Protein AF-A0A2E6HZ48-F1 (afdb_monomer)

Mean predicted aligned error: 17.76 Å

pLDDT: mean 70.97, std 11.42, range [39.38, 86.38]

Structure (mmCIF, N/CA/C/O backbone):
data_AF-A0A2E6HZ48-F1
#
_entry.id   AF-A0A2E6HZ48-F1
#
loop_
_atom_site.group_PDB
_atom_site.id
_atom_site.type_symbol
_atom_site.label_atom_id
_atom_site.label_alt_id
_atom_site.label_comp_id
_atom_site.label_asym_id
_atom_site.label_entity_id
_atom_site.label_seq_id
_atom_site.pdbx_PDB_ins_code
_atom_site.Cartn_x
_atom_site.Cartn_y
_atom_site.Cartn_z
_atom_site.occupancy
_atom_site.B_iso_or_equiv
_atom_site.auth_seq_id
_atom_site.auth_comp_id
_atom_site.auth_asym_id
_atom_site.auth_atom_id
_atom_site.pdbx_PDB_model_num
ATOM 1 N N . MET A 1 1 ? 27.322 -2.637 -43.560 1.00 65.50 1 MET A N 1
ATOM 2 C CA . MET A 1 1 ? 26.157 -3.314 -42.945 1.00 65.50 1 MET A CA 1
ATOM 3 C C . MET A 1 1 ? 26.515 -4.012 -41.633 1.00 65.50 1 MET A C 1
ATOM 5 O O . MET A 1 1 ? 25.986 -3.614 -40.607 1.00 65.50 1 MET A O 1
ATOM 9 N N . VAL A 1 2 ? 27.455 -4.967 -41.616 1.00 78.12 2 VAL A N 1
ATOM 10 C CA . VAL A 1 2 ? 27.808 -5.744 -40.402 1.00 78.12 2 VAL A CA 1
ATOM 11 C C . VAL A 1 2 ? 28.337 -4.878 -39.246 1.00 78.12 2 VAL A C 1
ATOM 13 O O . VAL A 1 2 ? 27.884 -5.031 -38.117 1.00 78.12 2 VAL A O 1
ATOM 16 N N . CYS A 1 3 ? 29.217 -3.905 -39.514 1.00 78.81 3 CYS A N 1
ATOM 17 C CA . CYS A 1 3 ? 29.732 -3.009 -38.466 1.00 78.81 3 CYS A CA 1
ATOM 18 C C . CYS A 1 3 ? 28.639 -2.148 -37.812 1.00 78.81 3 CYS A C 1
ATOM 20 O O . CYS A 1 3 ? 28.700 -1.879 -36.617 1.00 78.81 3 CYS A O 1
ATOM 22 N N . PHE A 1 4 ? 27.621 -1.747 -38.580 1.00 84.00 4 PHE A N 1
ATOM 23 C CA . PHE A 1 4 ? 26.496 -0.968 -38.063 1.00 84.00 4 PHE A CA 1
ATOM 24 C C . PHE A 1 4 ? 25.597 -1.832 -37.168 1.00 84.00 4 PHE A C 1
ATOM 26 O O . PHE A 1 4 ? 25.219 -1.409 -36.082 1.00 84.00 4 PHE A O 1
ATOM 33 N N . ALA A 1 5 ? 25.344 -3.083 -37.570 1.00 83.12 5 ALA A N 1
ATOM 34 C CA . ALA A 1 5 ? 24.616 -4.049 -36.749 1.00 83.12 5 ALA A CA 1
ATOM 35 C C . ALA A 1 5 ? 25.347 -4.354 -35.427 1.00 83.12 5 ALA A C 1
ATOM 37 O O . ALA A 1 5 ? 24.718 -4.373 -34.372 1.00 83.12 5 ALA A O 1
ATOM 38 N N . LEU A 1 6 ? 26.675 -4.518 -35.461 1.00 83.56 6 LEU A N 1
ATOM 39 C CA . LEU A 1 6 ? 27.490 -4.721 -34.257 1.00 83.56 6 LEU A CA 1
ATOM 40 C C . LEU A 1 6 ? 27.456 -3.507 -33.320 1.00 83.56 6 LEU A C 1
ATOM 42 O O . LEU A 1 6 ? 27.357 -3.680 -32.108 1.00 83.56 6 LEU A O 1
ATOM 46 N N . ALA A 1 7 ? 27.495 -2.287 -33.862 1.00 83.44 7 ALA A N 1
ATOM 47 C CA . ALA A 1 7 ? 27.400 -1.067 -33.065 1.00 83.44 7 ALA A CA 1
ATOM 48 C C . ALA A 1 7 ? 26.042 -0.952 -32.351 1.00 83.44 7 ALA A C 1
ATOM 50 O O . ALA A 1 7 ? 26.001 -0.686 -31.150 1.00 83.44 7 ALA A O 1
ATOM 51 N N . VAL A 1 8 ? 24.939 -1.226 -33.056 1.00 85.81 8 VAL A N 1
ATOM 52 C CA . VAL A 1 8 ? 23.586 -1.230 -32.473 1.00 85.81 8 VAL A CA 1
ATOM 53 C C . VAL A 1 8 ? 23.456 -2.296 -31.383 1.00 85.81 8 VAL A C 1
ATOM 55 O O . VAL A 1 8 ? 22.935 -2.013 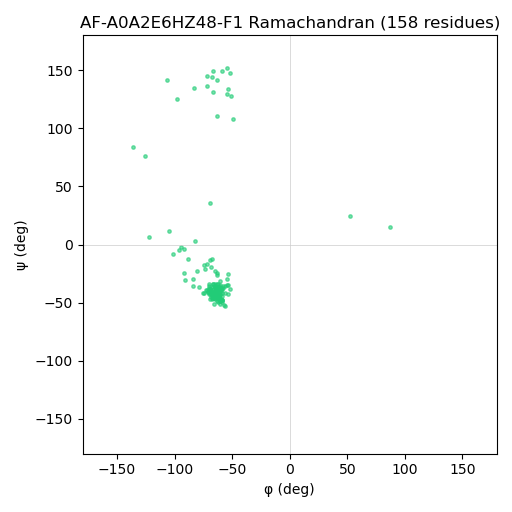-30.305 1.00 85.81 8 VAL A O 1
ATOM 58 N N . LEU A 1 9 ? 23.982 -3.502 -31.620 1.00 86.25 9 LEU A N 1
ATOM 59 C CA . LEU A 1 9 ? 23.941 -4.592 -30.643 1.00 86.25 9 LEU A CA 1
ATOM 60 C C . LEU A 1 9 ? 24.718 -4.241 -29.365 1.00 86.25 9 LEU A C 1
ATOM 62 O O . LEU A 1 9 ? 24.269 -4.534 -28.259 1.00 86.25 9 LEU A O 1
ATOM 66 N N . ASN A 1 10 ? 25.862 -3.574 -29.517 1.00 86.00 10 ASN A N 1
ATOM 67 C CA . ASN A 1 10 ? 26.712 -3.163 -28.404 1.00 86.00 10 ASN A CA 1
ATOM 68 C C . ASN A 1 10 ? 26.046 -2.062 -27.558 1.00 86.00 10 ASN A C 1
ATOM 70 O O . ASN A 1 10 ? 26.028 -2.139 -26.330 1.00 86.00 10 ASN A O 1
ATOM 74 N N . VAL A 1 11 ? 25.399 -1.086 -28.207 1.00 86.38 11 VAL A N 1
ATOM 75 C CA . VAL A 1 11 ? 24.591 -0.064 -27.520 1.00 86.38 11 VAL A CA 1
ATOM 76 C C . VAL A 1 11 ? 23.433 -0.713 -26.760 1.00 86.38 11 VAL A C 1
ATOM 78 O O . VAL A 1 11 ? 23.229 -0.414 -25.586 1.00 86.38 11 VAL A O 1
ATOM 81 N N . TYR A 1 12 ? 22.722 -1.659 -27.375 1.00 85.06 12 TYR A N 1
ATOM 82 C CA . TYR A 1 12 ? 21.622 -2.361 -26.713 1.00 85.06 12 TYR A CA 1
ATOM 83 C C . TYR A 1 12 ? 22.094 -3.163 -25.490 1.00 85.06 12 TYR A C 1
ATOM 85 O O . TYR A 1 12 ? 21.498 -3.070 -24.418 1.00 85.06 12 TYR A O 1
ATOM 93 N N . GLN A 1 13 ? 23.210 -3.892 -25.607 1.00 80.19 13 GLN A N 1
ATOM 94 C CA . GLN A 1 13 ? 23.818 -4.614 -24.484 1.00 80.19 13 GLN A CA 1
ATOM 95 C C . GLN A 1 13 ? 24.246 -3.677 -23.351 1.00 80.19 13 GLN A C 1
ATOM 97 O O . GLN A 1 13 ? 24.077 -4.011 -22.176 1.00 80.19 13 GLN A O 1
ATOM 102 N N . PHE A 1 14 ? 24.773 -2.498 -23.685 1.00 84.25 14 PHE A N 1
ATOM 103 C CA . PHE A 1 14 ? 25.134 -1.485 -22.701 1.00 84.25 14 PHE A CA 1
ATOM 104 C C . PHE A 1 14 ? 23.905 -0.950 -21.951 1.00 84.25 14 PHE A C 1
ATOM 106 O O . PHE A 1 14 ? 23.919 -0.895 -20.718 1.00 84.25 14 PHE A O 1
ATOM 113 N N . LEU A 1 15 ? 22.823 -0.617 -22.665 1.00 80.38 15 LEU A N 1
ATOM 114 C CA . LEU A 1 15 ? 21.570 -0.172 -22.047 1.00 80.38 15 LEU A CA 1
ATOM 115 C C . LEU A 1 15 ? 20.953 -1.268 -21.170 1.00 80.38 15 LEU A C 1
ATOM 117 O O . LEU A 1 15 ? 20.560 -0.989 -20.038 1.00 80.38 15 LEU A O 1
ATOM 121 N N . ALA A 1 16 ? 20.928 -2.513 -21.649 1.00 79.12 16 ALA A N 1
ATOM 122 C CA . ALA A 1 16 ? 20.387 -3.647 -20.905 1.00 79.12 16 ALA A CA 1
ATOM 123 C C . ALA A 1 16 ? 21.166 -3.907 -19.605 1.00 79.12 16 ALA A C 1
ATOM 125 O O . ALA A 1 16 ? 20.560 -4.064 -18.546 1.00 79.12 16 ALA A O 1
ATOM 126 N N . ARG A 1 17 ? 22.507 -3.879 -19.650 1.00 74.75 17 ARG A N 1
ATOM 127 C CA . ARG A 1 17 ? 23.350 -4.015 -18.447 1.00 74.75 17 ARG A CA 1
ATOM 128 C C . ARG A 1 17 ? 23.105 -2.891 -17.449 1.00 74.75 17 ARG A C 1
ATOM 130 O O . ARG A 1 17 ? 22.967 -3.156 -16.258 1.00 74.75 17 ARG A O 1
ATOM 137 N N . ARG A 1 18 ? 23.014 -1.649 -17.927 1.00 79.62 18 ARG A N 1
ATOM 138 C CA . ARG A 1 18 ? 22.761 -0.485 -17.072 1.00 79.62 18 ARG A CA 1
ATOM 139 C C . ARG A 1 18 ? 21.376 -0.540 -16.423 1.00 79.62 18 ARG A C 1
ATOM 141 O O . ARG A 1 18 ? 21.257 -0.235 -15.239 1.00 79.62 18 ARG A O 1
ATOM 148 N N . GLY A 1 19 ? 20.352 -0.956 -17.169 1.00 77.56 19 GLY A N 1
ATOM 149 C CA . GLY A 1 19 ? 19.001 -1.170 -16.645 1.00 77.56 19 GLY A CA 1
ATOM 150 C C . GLY A 1 19 ? 18.960 -2.285 -15.599 1.00 77.56 19 GLY A C 1
ATOM 151 O O . GLY A 1 19 ? 18.471 -2.072 -14.493 1.00 77.56 19 GLY A O 1
ATOM 152 N N . ALA A 1 20 ? 19.562 -3.439 -15.900 1.00 75.88 20 ALA A N 1
ATOM 153 C CA . ALA A 1 20 ? 19.638 -4.568 -14.975 1.00 75.88 20 ALA A CA 1
ATOM 154 C C . ALA A 1 20 ? 20.366 -4.211 -13.669 1.00 75.88 20 ALA A C 1
ATOM 156 O O . ALA A 1 20 ? 19.921 -4.597 -12.592 1.00 75.88 20 ALA A O 1
ATOM 157 N N . GLN A 1 21 ? 21.447 -3.430 -13.746 1.00 74.69 21 GLN A N 1
ATOM 158 C CA . GLN A 1 21 ? 22.190 -2.987 -12.568 1.00 74.69 21 GLN A CA 1
ATOM 159 C C . GLN A 1 21 ? 21.353 -2.069 -11.664 1.00 74.69 21 GLN A C 1
ATOM 161 O O . GLN A 1 21 ? 21.348 -2.248 -10.449 1.00 74.69 21 GLN A O 1
ATOM 166 N N . ARG A 1 22 ? 20.587 -1.136 -12.244 1.00 77.12 22 ARG A N 1
ATOM 167 C CA . ARG A 1 22 ? 19.663 -0.280 -11.479 1.00 77.12 22 ARG A CA 1
ATOM 168 C C . ARG A 1 22 ? 18.544 -1.075 -10.818 1.00 77.12 22 ARG A C 1
ATOM 170 O O . ARG A 1 22 ? 18.210 -0.815 -9.668 1.00 77.12 22 ARG A O 1
ATOM 177 N N . LEU A 1 23 ? 17.990 -2.062 -11.517 1.00 74.25 23 LEU A N 1
ATOM 178 C CA . LEU A 1 23 ? 16.968 -2.933 -10.940 1.00 74.25 23 LEU A CA 1
ATOM 179 C C . LEU A 1 23 ? 17.525 -3.779 -9.799 1.00 74.25 23 LEU A C 1
ATOM 181 O O . LEU A 1 23 ? 16.886 -3.882 -8.758 1.00 74.25 23 LEU A O 1
ATOM 185 N N . ALA A 1 24 ? 18.732 -4.319 -9.956 1.00 72.50 24 ALA A N 1
ATOM 186 C CA . ALA A 1 24 ? 19.402 -5.058 -8.896 1.00 72.50 24 ALA A CA 1
ATOM 187 C C . ALA A 1 24 ? 19.655 -4.184 -7.655 1.00 72.50 24 ALA A C 1
ATOM 189 O O . ALA A 1 24 ? 19.419 -4.646 -6.542 1.00 72.50 24 ALA A O 1
ATOM 190 N N . GLU A 1 25 ? 20.068 -2.921 -7.826 1.00 73.25 25 GLU A N 1
ATOM 191 C CA . GLU A 1 25 ? 20.227 -1.961 -6.720 1.00 73.25 25 GLU A CA 1
ATOM 192 C C . GLU A 1 25 ? 18.910 -1.737 -5.966 1.00 73.25 25 GLU A C 1
ATOM 194 O O . GLU A 1 25 ? 18.876 -1.804 -4.736 1.00 73.25 25 GLU A O 1
ATOM 199 N N . ILE A 1 26 ? 17.814 -1.514 -6.692 1.00 76.56 26 ILE A N 1
ATOM 200 C CA . ILE A 1 26 ? 16.505 -1.249 -6.090 1.00 76.56 26 ILE A CA 1
ATOM 201 C C . ILE A 1 26 ? 15.965 -2.494 -5.375 1.00 76.56 26 ILE A C 1
ATOM 203 O O . ILE A 1 26 ? 15.564 -2.405 -4.214 1.00 76.56 26 ILE A O 1
ATOM 207 N N . LEU A 1 27 ? 16.015 -3.667 -6.019 1.00 73.69 27 LEU A N 1
ATOM 208 C CA . LEU A 1 27 ? 15.621 -4.930 -5.388 1.00 73.69 27 LEU A CA 1
ATOM 209 C C . LEU A 1 27 ? 16.458 -5.226 -4.141 1.00 73.69 27 LEU A C 1
ATOM 211 O O . LEU A 1 27 ? 15.925 -5.715 -3.147 1.00 73.69 27 LEU A O 1
ATOM 215 N N . TYR A 1 28 ? 17.754 -4.919 -4.173 1.00 74.19 28 TYR A N 1
ATOM 216 C CA . TYR A 1 28 ? 18.639 -5.121 -3.033 1.00 74.19 28 TYR A CA 1
ATOM 217 C C . TYR A 1 28 ? 18.255 -4.233 -1.843 1.00 74.19 28 TYR A C 1
ATOM 219 O O . TYR A 1 28 ? 18.172 -4.726 -0.717 1.00 74.19 28 TYR A O 1
ATOM 227 N N . ILE A 1 29 ? 17.965 -2.947 -2.078 1.00 78.50 29 ILE A N 1
ATOM 228 C CA . ILE A 1 29 ? 17.511 -2.019 -1.029 1.00 78.50 29 ILE A CA 1
ATOM 229 C C . ILE A 1 29 ? 16.190 -2.504 -0.422 1.00 78.50 29 ILE A C 1
ATOM 231 O O . ILE A 1 29 ? 16.066 -2.588 0.801 1.00 78.50 29 ILE A O 1
ATOM 235 N N . ILE A 1 30 ? 15.234 -2.888 -1.270 1.00 76.50 30 ILE A N 1
ATOM 236 C CA . ILE A 1 30 ? 13.931 -3.405 -0.840 1.00 76.50 30 ILE A CA 1
ATOM 237 C C . ILE A 1 30 ? 14.103 -4.682 -0.005 1.00 76.50 30 ILE A C 1
ATOM 239 O O . ILE A 1 30 ? 13.613 -4.763 1.121 1.00 76.50 30 ILE A O 1
ATOM 243 N N . SER A 1 31 ? 14.854 -5.663 -0.512 1.00 71.31 31 SER A N 1
ATOM 244 C CA . SER A 1 31 ? 15.078 -6.943 0.167 1.00 71.31 31 SER A CA 1
ATOM 245 C C . SER A 1 31 ? 15.787 -6.774 1.510 1.00 71.31 31 SER A C 1
ATOM 247 O O . SER A 1 31 ? 15.492 -7.508 2.460 1.00 71.31 31 SER A O 1
ATOM 249 N N . ARG A 1 32 ? 16.725 -5.826 1.604 1.00 75.50 32 ARG A N 1
ATOM 250 C CA . ARG A 1 32 ? 17.440 -5.523 2.844 1.00 75.50 32 ARG A CA 1
ATOM 251 C C . ARG A 1 32 ? 16.518 -4.882 3.877 1.00 75.50 32 ARG A C 1
ATOM 253 O O . ARG A 1 32 ? 16.483 -5.362 5.005 1.00 75.50 32 ARG A O 1
ATOM 260 N N . ASN A 1 33 ? 15.727 -3.883 3.481 1.00 75.56 33 ASN A N 1
ATOM 261 C CA . ASN A 1 33 ? 14.762 -3.229 4.369 1.00 75.56 33 ASN A CA 1
ATOM 262 C C . ASN A 1 33 ? 13.743 -4.229 4.935 1.00 75.56 33 ASN A C 1
ATOM 264 O O . ASN A 1 33 ? 13.499 -4.243 6.140 1.00 75.56 33 ASN A O 1
ATOM 268 N N . VAL A 1 34 ? 13.214 -5.123 4.093 1.00 72.56 34 VAL A N 1
ATOM 269 C CA . VAL A 1 34 ? 12.301 -6.192 4.529 1.00 72.56 34 VAL A CA 1
ATOM 270 C C . VAL A 1 34 ? 12.986 -7.145 5.516 1.00 72.56 34 VAL A C 1
ATOM 272 O O . VAL A 1 34 ? 12.416 -7.481 6.554 1.00 72.56 34 VAL A O 1
ATOM 275 N N . SER A 1 35 ? 14.228 -7.555 5.240 1.00 71.50 35 SER A N 1
ATOM 276 C CA . SER A 1 35 ? 14.972 -8.503 6.086 1.00 71.50 35 SER A CA 1
ATOM 277 C C . SER A 1 35 ? 15.342 -7.925 7.454 1.00 71.50 35 SER A C 1
ATOM 279 O O . SER A 1 35 ? 15.192 -8.601 8.476 1.00 71.50 35 SER A O 1
ATOM 281 N N . ASP A 1 36 ? 15.819 -6.680 7.487 1.00 72.94 36 ASP A N 1
ATOM 282 C CA . ASP A 1 36 ? 16.179 -5.989 8.727 1.00 72.94 36 ASP A CA 1
ATOM 283 C C . ASP A 1 36 ? 14.930 -5.775 9.599 1.00 72.94 36 ASP A C 1
ATOM 285 O O . ASP A 1 36 ? 14.967 -5.994 10.814 1.00 72.94 36 ASP A O 1
ATOM 289 N N . ARG A 1 37 ? 13.777 -5.490 8.982 1.00 67.50 37 ARG A N 1
ATOM 290 C CA . ARG A 1 37 ? 12.524 -5.267 9.712 1.00 67.50 37 ARG A CA 1
ATOM 291 C C . ARG A 1 37 ? 11.834 -6.546 10.176 1.00 67.50 37 ARG A C 1
ATOM 293 O O . ARG A 1 37 ? 11.342 -6.592 11.302 1.00 67.50 37 ARG A O 1
ATOM 300 N N . ALA A 1 38 ? 11.887 -7.621 9.390 1.00 65.81 38 ALA A N 1
ATOM 301 C CA . ALA A 1 38 ? 11.445 -8.947 9.827 1.00 65.81 38 ALA A CA 1
ATOM 302 C C . ALA A 1 38 ? 12.207 -9.412 11.084 1.00 65.81 38 ALA A C 1
ATOM 304 O O . ALA A 1 38 ? 11.637 -10.035 11.986 1.00 65.81 38 ALA A O 1
ATOM 305 N N . ARG A 1 39 ? 13.497 -9.059 11.192 1.00 64.31 39 ARG A N 1
ATOM 306 C CA . ARG A 1 39 ? 14.303 -9.313 12.397 1.00 64.31 39 ARG A CA 1
ATOM 307 C C . ARG A 1 39 ? 13.877 -8.456 13.587 1.00 64.31 39 ARG A C 1
ATOM 309 O O . ARG A 1 39 ? 13.871 -8.967 14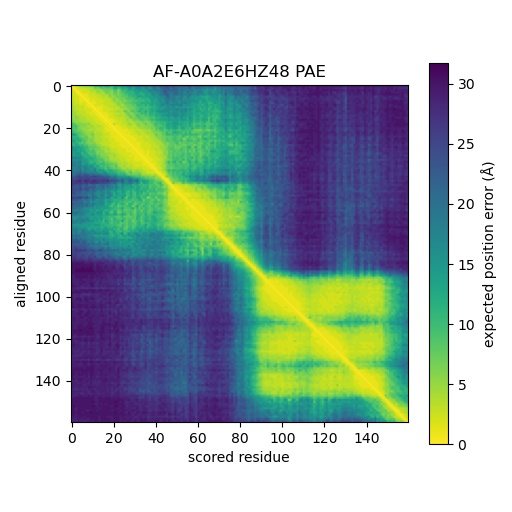.708 1.00 64.31 39 ARG A O 1
ATOM 316 N N . GLU A 1 40 ? 13.504 -7.197 13.372 1.00 65.31 40 GLU A N 1
ATOM 317 C CA . GLU A 1 40 ? 12.967 -6.333 14.431 1.00 65.31 40 GLU A CA 1
ATOM 318 C C . GLU A 1 40 ? 11.628 -6.833 14.980 1.00 65.31 40 GLU A C 1
ATOM 320 O O . GLU A 1 40 ? 11.438 -6.859 16.192 1.00 65.31 40 GLU A O 1
ATOM 325 N N . VAL A 1 41 ? 10.728 -7.305 14.120 1.00 61.44 41 VAL A N 1
ATOM 326 C CA . VAL A 1 41 ? 9.419 -7.854 14.516 1.00 61.44 41 VAL A CA 1
ATOM 327 C C . VAL A 1 41 ? 9.596 -9.127 15.336 1.00 61.44 41 VAL A C 1
ATOM 329 O O . VAL A 1 41 ? 9.005 -9.267 16.408 1.00 61.44 41 VAL A O 1
ATOM 332 N N . ARG A 1 42 ? 10.506 -10.013 14.901 1.00 63.34 42 ARG A N 1
ATOM 333 C CA . ARG A 1 42 ? 10.875 -11.222 15.650 1.00 63.34 42 ARG A CA 1
ATOM 334 C C . ARG A 1 42 ? 11.454 -10.904 17.033 1.00 63.34 42 ARG A C 1
ATOM 336 O O . ARG A 1 42 ? 11.275 -11.696 17.953 1.00 63.34 42 ARG A O 1
ATOM 343 N N . ARG A 1 43 ? 12.148 -9.770 17.188 1.00 60.53 43 ARG A N 1
ATOM 344 C CA . ARG A 1 43 ? 12.707 -9.320 18.475 1.00 60.53 43 ARG A CA 1
ATOM 345 C C . ARG A 1 43 ? 11.710 -8.557 19.350 1.00 60.53 43 ARG A C 1
ATOM 347 O O . ARG A 1 43 ? 11.783 -8.688 20.564 1.00 60.53 43 ARG A O 1
ATOM 354 N N . SER A 1 44 ? 10.818 -7.762 18.759 1.00 61.88 44 SER A N 1
ATOM 355 C CA . SER A 1 44 ? 9.981 -6.787 19.474 1.00 61.88 44 SER A CA 1
ATOM 356 C C . SER A 1 44 ? 8.541 -7.246 19.712 1.00 61.88 44 SER A C 1
ATOM 358 O O . SER A 1 44 ? 7.817 -6.531 20.400 1.00 61.88 44 SER A O 1
ATOM 360 N N . LYS A 1 45 ? 8.094 -8.377 19.136 1.00 59.69 45 LYS A N 1
ATOM 361 C CA . LYS A 1 45 ? 6.679 -8.808 19.178 1.00 59.69 45 LYS A CA 1
ATOM 362 C C . LYS A 1 45 ? 5.702 -7.712 18.699 1.00 59.69 45 LYS A C 1
ATOM 364 O O . LYS A 1 45 ? 4.548 -7.696 19.104 1.00 59.69 45 LYS A O 1
ATOM 369 N N . LYS A 1 46 ? 6.195 -6.785 17.868 1.00 58.12 46 LYS A N 1
ATOM 370 C CA . LYS A 1 46 ? 5.415 -5.690 17.280 1.00 58.12 46 LYS A CA 1
ATOM 371 C C . LYS A 1 46 ? 4.324 -6.271 16.385 1.00 58.12 46 LYS A C 1
ATOM 373 O O . LYS A 1 46 ? 4.583 -7.261 15.700 1.00 58.12 46 LYS A O 1
ATOM 378 N N . ASP A 1 47 ? 3.152 -5.646 16.413 1.00 60.25 47 ASP A N 1
ATOM 379 C CA . ASP A 1 47 ? 1.943 -6.138 15.759 1.00 60.25 47 ASP A CA 1
ATOM 380 C C . ASP A 1 47 ? 2.176 -6.434 14.275 1.00 60.25 47 ASP A C 1
ATOM 382 O O . ASP A 1 47 ? 2.778 -5.645 13.540 1.00 60.25 47 ASP A O 1
ATOM 386 N N . VAL A 1 48 ? 1.689 -7.600 13.852 1.00 62.31 48 VAL A N 1
ATOM 387 C CA . VAL A 1 48 ? 1.763 -8.112 12.474 1.00 62.31 48 VAL A CA 1
ATOM 388 C C . VAL A 1 48 ? 1.175 -7.106 11.474 1.00 62.31 48 VAL A C 1
ATOM 390 O O . VAL A 1 48 ? 1.683 -6.979 10.366 1.00 62.31 48 VAL A O 1
ATOM 393 N N . GLU A 1 49 ? 0.202 -6.310 11.916 1.00 59.72 49 GLU A N 1
ATOM 394 C CA . GLU A 1 49 ? -0.456 -5.233 11.164 1.00 59.72 49 GLU A CA 1
ATOM 395 C C . GLU A 1 49 ? 0.524 -4.153 10.663 1.00 59.72 49 GLU A C 1
ATOM 397 O O . GLU A 1 49 ? 0.409 -3.668 9.539 1.00 59.72 49 GLU A O 1
ATOM 402 N N . ILE A 1 50 ? 1.550 -3.805 11.454 1.00 62.66 50 ILE A N 1
ATOM 403 C CA . ILE A 1 50 ? 2.565 -2.812 11.049 1.00 62.66 50 ILE A CA 1
ATOM 404 C C . ILE A 1 50 ? 3.453 -3.382 9.938 1.00 62.66 50 ILE A C 1
ATOM 406 O O . ILE A 1 50 ? 3.903 -2.656 9.052 1.00 62.66 50 ILE A O 1
ATOM 410 N N . VAL A 1 51 ? 3.715 -4.688 9.984 1.00 62.94 51 VAL A N 1
ATOM 411 C CA . VAL A 1 51 ? 4.494 -5.378 8.953 1.00 62.94 51 VAL A CA 1
ATOM 412 C C . VAL A 1 51 ? 3.698 -5.466 7.670 1.00 62.94 51 VAL A C 1
ATOM 414 O O . VAL A 1 51 ? 4.260 -5.206 6.616 1.00 62.94 51 VAL A O 1
ATOM 417 N N . GLU A 1 52 ? 2.413 -5.789 7.762 1.00 63.53 52 GLU A N 1
ATOM 418 C CA . GLU A 1 52 ? 1.508 -5.889 6.622 1.00 63.53 52 GLU A CA 1
ATOM 419 C C . GLU A 1 52 ? 1.394 -4.555 5.877 1.00 63.53 52 GLU A C 1
ATOM 421 O O . GLU A 1 52 ? 1.646 -4.510 4.674 1.00 63.53 52 GLU A O 1
ATOM 426 N N . ALA A 1 53 ? 1.174 -3.450 6.599 1.00 66.44 53 ALA A N 1
ATOM 427 C CA . ALA A 1 53 ? 1.128 -2.111 6.009 1.00 66.44 53 ALA A CA 1
ATOM 428 C C . ALA A 1 53 ? 2.444 -1.712 5.311 1.00 66.44 53 ALA A C 1
ATOM 430 O O . ALA A 1 53 ? 2.431 -1.052 4.278 1.00 66.44 53 ALA A O 1
ATOM 431 N N . GLN A 1 54 ? 3.601 -2.130 5.831 1.00 65.62 54 GLN A N 1
ATOM 432 C CA . GLN A 1 54 ? 4.898 -1.806 5.218 1.00 65.62 54 GLN A CA 1
ATOM 433 C C . GLN A 1 54 ? 5.287 -2.767 4.085 1.00 65.62 54 GLN A C 1
ATOM 435 O O . GLN A 1 54 ? 5.983 -2.373 3.147 1.00 65.62 54 GLN A O 1
ATOM 440 N N . LEU A 1 55 ? 4.838 -4.024 4.141 1.00 70.56 55 LEU A N 1
ATOM 441 C CA . LEU A 1 55 ? 4.958 -4.971 3.032 1.00 70.56 55 LEU A CA 1
ATOM 442 C C . LEU A 1 55 ? 4.127 -4.492 1.844 1.00 70.56 55 LEU A C 1
ATOM 444 O O . LEU A 1 55 ? 4.585 -4.601 0.710 1.00 70.56 55 LEU A O 1
ATOM 448 N N . GLN A 1 56 ? 2.968 -3.897 2.119 1.00 71.31 56 GLN A N 1
ATOM 449 C CA . GLN A 1 56 ? 2.120 -3.237 1.141 1.00 71.31 56 GLN A CA 1
ATOM 450 C C . GLN A 1 56 ? 2.870 -2.141 0.384 1.00 71.31 56 GLN A C 1
ATOM 452 O O . GLN A 1 56 ? 2.921 -2.185 -0.839 1.00 71.31 56 GLN A O 1
ATOM 457 N N . ASP A 1 57 ? 3.511 -1.207 1.094 1.00 70.88 57 ASP A N 1
ATOM 458 C CA . ASP A 1 57 ? 4.286 -0.122 0.476 1.00 70.88 57 ASP A CA 1
ATOM 459 C C . ASP A 1 57 ? 5.370 -0.668 -0.457 1.00 70.88 57 ASP A C 1
ATOM 461 O O . ASP A 1 57 ? 5.563 -0.183 -1.575 1.00 70.88 57 ASP A O 1
ATOM 465 N N . VAL A 1 58 ? 6.055 -1.731 -0.033 1.00 73.44 58 VAL A N 1
ATOM 466 C CA . VAL A 1 58 ? 7.058 -2.419 -0.852 1.00 73.44 58 VAL A CA 1
ATOM 467 C C . VAL A 1 58 ? 6.436 -3.015 -2.117 1.00 73.44 58 VAL A C 1
ATOM 469 O O . VAL A 1 58 ? 7.005 -2.888 -3.204 1.00 73.44 58 VAL A O 1
ATOM 472 N N . LEU A 1 59 ? 5.272 -3.643 -1.987 1.00 71.44 59 LEU A N 1
ATOM 473 C CA . LEU A 1 59 ? 4.552 -4.294 -3.076 1.00 71.44 59 LEU A CA 1
ATOM 474 C C . LEU A 1 59 ? 4.008 -3.257 -4.076 1.00 71.44 59 LEU A C 1
ATOM 476 O O . LEU A 1 59 ? 4.164 -3.437 -5.285 1.00 71.44 59 LEU A O 1
ATOM 480 N N . THR A 1 60 ? 3.510 -2.117 -3.590 1.00 73.06 60 THR A N 1
ATOM 481 C CA . THR A 1 60 ? 3.130 -0.947 -4.398 1.00 73.06 60 THR A CA 1
ATOM 482 C C . THR A 1 60 ? 4.337 -0.394 -5.152 1.00 73.06 60 THR A C 1
ATOM 484 O O . THR A 1 60 ? 4.281 -0.176 -6.360 1.00 73.06 60 THR A O 1
ATOM 487 N N . THR A 1 61 ? 5.477 -0.237 -4.476 1.00 74.56 61 THR A N 1
ATOM 488 C CA . THR A 1 61 ? 6.705 0.282 -5.100 1.00 74.56 61 THR A CA 1
ATOM 489 C C . THR A 1 61 ? 7.213 -0.655 -6.201 1.00 74.56 61 THR A C 1
ATOM 491 O O . THR A 1 61 ? 7.600 -0.208 -7.284 1.00 74.56 61 THR A O 1
ATOM 494 N N . ALA A 1 62 ? 7.173 -1.968 -5.954 1.00 73.81 62 ALA A N 1
ATOM 495 C CA . ALA A 1 62 ? 7.531 -2.985 -6.936 1.00 73.81 62 ALA A CA 1
ATOM 496 C C . ALA A 1 62 ? 6.573 -2.985 -8.140 1.00 73.81 62 ALA A C 1
ATOM 498 O O . ALA A 1 62 ? 7.029 -3.088 -9.281 1.00 73.81 62 ALA A O 1
ATOM 499 N N . ARG A 1 63 ? 5.267 -2.801 -7.911 1.00 72.88 63 ARG A N 1
ATOM 500 C CA . ARG A 1 63 ? 4.258 -2.658 -8.970 1.00 72.88 63 ARG A CA 1
ATOM 501 C C . ARG A 1 63 ? 4.549 -1.443 -9.854 1.00 72.88 63 ARG A C 1
ATOM 503 O O . ARG A 1 63 ? 4.630 -1.593 -11.071 1.00 72.88 63 ARG A O 1
ATOM 510 N N . THR A 1 64 ? 4.812 -0.277 -9.266 1.00 72.88 64 THR A N 1
ATOM 511 C CA . THR A 1 64 ? 5.164 0.950 -10.004 1.00 72.88 64 THR A CA 1
ATOM 512 C C . THR A 1 64 ? 6.436 0.777 -10.837 1.00 72.88 64 THR A C 1
ATOM 514 O O . THR A 1 64 ? 6.510 1.249 -11.970 1.00 72.88 64 THR A O 1
ATOM 517 N N . LEU A 1 65 ? 7.427 0.044 -10.321 1.00 74.62 65 LEU A N 1
ATOM 518 C CA . LEU A 1 65 ? 8.629 -0.316 -11.079 1.00 74.62 65 LEU A CA 1
ATOM 519 C C . LEU A 1 65 ? 8.329 -1.237 -12.261 1.00 74.62 65 LEU A C 1
ATOM 521 O O . LEU A 1 65 ? 8.862 -1.020 -13.345 1.00 74.62 65 LEU A O 1
ATOM 525 N N . LEU A 1 66 ? 7.479 -2.248 -12.079 1.00 73.06 66 LEU A N 1
ATOM 526 C CA . LEU A 1 66 ? 7.089 -3.151 -13.163 1.00 73.06 66 LEU A CA 1
ATOM 527 C C . LEU A 1 66 ? 6.318 -2.409 -14.263 1.00 73.06 66 LEU A C 1
ATOM 529 O O . LEU A 1 66 ? 6.583 -2.638 -15.442 1.00 73.06 66 LEU A O 1
ATOM 533 N N . LEU A 1 67 ? 5.448 -1.466 -13.894 1.00 73.19 67 LEU A N 1
ATOM 534 C CA . LEU A 1 67 ? 4.784 -0.568 -14.844 1.00 73.19 67 LEU A CA 1
ATOM 535 C C . LEU A 1 67 ? 5.788 0.313 -15.595 1.00 73.19 67 LEU A C 1
ATOM 537 O O . LEU A 1 67 ? 5.745 0.395 -16.822 1.00 73.19 67 LEU A O 1
ATOM 541 N N . ALA A 1 68 ? 6.748 0.911 -14.885 1.00 73.81 68 ALA A N 1
ATOM 542 C CA . ALA A 1 68 ? 7.804 1.725 -15.491 1.00 73.81 68 ALA A CA 1
ATOM 543 C C . ALA A 1 68 ? 8.721 0.926 -16.440 1.00 73.81 68 ALA A C 1
ATOM 545 O O . ALA A 1 68 ? 9.306 1.495 -17.361 1.00 73.81 68 ALA A O 1
ATOM 546 N N . LEU A 1 69 ? 8.829 -0.393 -16.248 1.00 71.94 69 LEU A N 1
ATOM 547 C CA . LEU A 1 69 ? 9.539 -1.315 -17.142 1.00 71.94 69 LEU A CA 1
ATOM 548 C C . LEU A 1 69 ? 8.709 -1.759 -18.359 1.00 71.94 69 LEU A C 1
ATOM 550 O O . LEU A 1 69 ? 9.190 -2.558 -19.162 1.00 71.94 69 LEU A O 1
A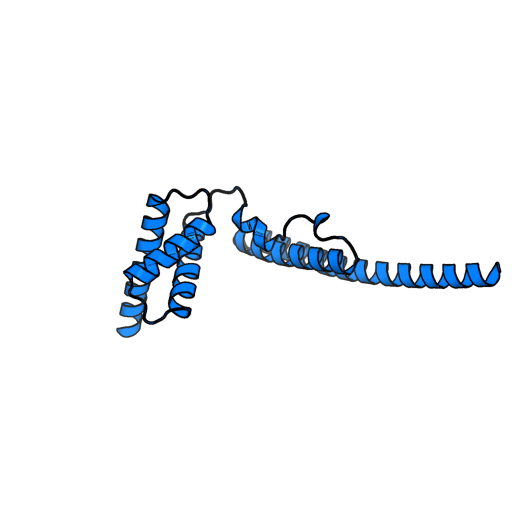TOM 554 N N . GLY A 1 70 ? 7.489 -1.239 -18.518 1.00 72.12 70 GLY A N 1
ATOM 555 C CA . GLY A 1 70 ? 6.622 -1.507 -19.663 1.00 72.12 70 GLY A CA 1
ATOM 556 C C . GLY A 1 70 ? 5.747 -2.751 -19.514 1.00 72.12 70 GLY A C 1
ATOM 557 O O . GLY A 1 70 ? 5.195 -3.219 -20.510 1.00 72.12 70 GLY A O 1
ATOM 558 N N . ARG A 1 71 ? 5.606 -3.305 -18.301 1.00 68.88 71 ARG A N 1
ATOM 559 C CA . ARG A 1 71 ? 4.595 -4.338 -18.043 1.00 68.88 71 ARG A CA 1
ATOM 560 C C . ARG A 1 71 ? 3.208 -3.688 -18.056 1.00 68.88 71 ARG A C 1
ATOM 562 O O . ARG A 1 71 ? 3.035 -2.612 -17.494 1.00 68.88 71 ARG A O 1
ATOM 569 N N . SER A 1 72 ? 2.227 -4.323 -18.693 1.00 68.69 72 SER A N 1
ATOM 570 C CA . SER A 1 72 ? 0.854 -3.808 -18.726 1.00 68.69 72 SER A CA 1
ATOM 571 C C . SER A 1 72 ? 0.178 -3.970 -17.364 1.00 68.69 72 SER A C 1
ATOM 573 O O . SER A 1 72 ? 0.400 -4.976 -16.684 1.00 68.69 72 SER A O 1
ATOM 575 N N . GLU A 1 73 ? -0.672 -3.012 -16.984 1.00 60.41 73 GLU A N 1
ATOM 576 C CA . GLU A 1 73 ? -1.461 -3.070 -15.742 1.00 60.41 73 GLU A CA 1
ATOM 577 C C . GLU A 1 73 ? -2.297 -4.348 -15.634 1.00 60.41 73 GLU A C 1
ATOM 579 O O . GLU A 1 73 ? -2.394 -4.911 -14.554 1.00 60.41 73 GLU A O 1
ATOM 584 N N . GLU A 1 74 ? -2.812 -4.850 -16.759 1.00 60.22 74 GLU A N 1
ATOM 585 C CA . GLU A 1 74 ? -3.608 -6.083 -16.844 1.00 60.22 74 GLU A CA 1
ATOM 586 C C . GLU A 1 74 ? -2.790 -7.362 -16.568 1.00 60.22 74 GLU A C 1
ATOM 588 O O . GLU A 1 74 ? -3.344 -8.407 -16.246 1.00 60.22 74 GLU A O 1
ATOM 593 N N . SER A 1 75 ? -1.456 -7.293 -16.673 1.00 59.97 75 SER A N 1
ATOM 594 C CA . SER A 1 75 ? -0.545 -8.412 -16.369 1.00 59.97 75 SER A CA 1
ATOM 595 C C . SER A 1 75 ? -0.038 -8.425 -14.924 1.00 59.97 75 SER A C 1
ATOM 597 O O . SER A 1 75 ? 0.743 -9.304 -14.542 1.00 59.97 75 SER A O 1
ATOM 599 N N . LEU A 1 76 ? -0.410 -7.410 -14.145 1.00 60.69 76 LEU A N 1
ATOM 600 C CA . LEU A 1 76 ? -0.051 -7.258 -12.745 1.00 60.69 76 LEU A CA 1
ATOM 601 C C . LEU A 1 76 ? -1.283 -7.556 -11.896 1.00 60.69 76 LEU A C 1
ATOM 603 O O . LEU A 1 76 ? -2.392 -7.175 -12.259 1.00 60.69 76 LEU A O 1
ATOM 607 N N . ASP A 1 77 ? -1.076 -8.217 -10.759 1.00 58.81 77 ASP A N 1
ATOM 608 C CA . ASP A 1 77 ? -2.132 -8.362 -9.760 1.00 58.81 77 ASP A CA 1
ATOM 609 C C . ASP A 1 77 ? -2.690 -6.980 -9.356 1.00 58.81 77 ASP A C 1
ATOM 611 O O . ASP A 1 77 ? -1.973 -5.965 -9.457 1.00 58.81 77 ASP A O 1
ATOM 615 N N . PRO A 1 78 ? -3.973 -6.921 -8.937 1.00 60.34 78 PRO A N 1
ATOM 616 C CA . PRO A 1 78 ? -4.607 -5.686 -8.493 1.00 60.34 78 PRO A CA 1
ATOM 617 C C . PRO A 1 78 ? -3.751 -5.007 -7.430 1.00 60.34 78 PRO A C 1
ATOM 619 O O . PRO A 1 78 ? -3.041 -5.669 -6.672 1.00 60.34 78 PRO A O 1
ATOM 622 N N . ASP A 1 79 ? -3.793 -3.674 -7.417 1.00 56.22 79 ASP A N 1
ATOM 623 C CA . ASP A 1 79 ? -2.920 -2.889 -6.556 1.00 56.22 79 ASP A CA 1
ATOM 624 C C . ASP A 1 79 ? -3.006 -3.402 -5.110 1.00 56.22 79 ASP A C 1
ATOM 626 O O . ASP A 1 79 ? -4.118 -3.544 -4.587 1.00 56.22 79 ASP A O 1
ATOM 630 N N . PRO A 1 80 ? -1.868 -3.712 -4.465 1.00 52.34 80 PRO A N 1
ATOM 631 C CA . PRO A 1 80 ? -1.859 -4.251 -3.118 1.00 52.34 80 PRO A CA 1
ATOM 632 C C . PRO A 1 80 ? -2.687 -3.387 -2.165 1.00 52.34 80 PRO A C 1
ATOM 634 O O . PRO A 1 80 ? -3.463 -3.940 -1.381 1.00 52.34 80 PRO A O 1
ATOM 637 N N . SER A 1 81 ? -2.628 -2.052 -2.328 1.00 54.19 81 SER A N 1
ATOM 638 C CA . SER A 1 81 ? -3.431 -1.055 -1.596 1.00 54.19 81 SER A CA 1
ATOM 639 C C . SER A 1 81 ? -4.945 -1.292 -1.653 1.00 54.19 81 SER A C 1
ATOM 641 O O . SER A 1 81 ? -5.655 -0.922 -0.720 1.00 54.19 81 SER A O 1
ATOM 643 N N . VAL A 1 82 ? -5.429 -1.968 -2.696 1.00 50.06 82 VAL A N 1
ATOM 644 C CA . VAL A 1 82 ? -6.827 -2.363 -2.897 1.00 50.06 82 VAL A CA 1
ATOM 645 C C . VAL A 1 82 ? -7.099 -3.760 -2.320 1.00 50.06 82 VAL A C 1
ATOM 647 O O . VAL A 1 82 ? -8.198 -4.022 -1.835 1.00 50.06 82 VAL A O 1
ATOM 650 N N . THR A 1 83 ? -6.109 -4.662 -2.293 1.00 44.75 83 THR A N 1
ATOM 651 C CA . THR A 1 83 ? -6.291 -6.042 -1.792 1.00 44.75 83 THR A CA 1
ATOM 652 C C . THR A 1 83 ? -6.389 -6.200 -0.272 1.00 44.75 83 THR A C 1
ATOM 654 O O . THR A 1 83 ? -6.947 -7.208 0.158 1.00 44.75 83 THR A O 1
ATOM 657 N N . ILE A 1 84 ? -5.972 -5.229 0.558 1.00 47.62 84 ILE A N 1
ATOM 658 C CA . ILE A 1 84 ? -6.244 -5.295 2.017 1.00 47.62 84 ILE A CA 1
ATOM 659 C C . ILE A 1 84 ? -7.751 -5.206 2.313 1.00 47.62 84 ILE A C 1
ATOM 661 O O . ILE A 1 84 ? -8.207 -5.760 3.309 1.00 47.62 84 ILE A O 1
ATOM 665 N N . SER A 1 85 ? -8.568 -4.638 1.418 1.00 43.53 85 SER A N 1
ATOM 666 C CA . SER A 1 85 ? -10.030 -4.713 1.571 1.00 43.53 85 SER A CA 1
ATOM 667 C C . SER A 1 85 ? -10.605 -6.122 1.357 1.00 43.53 85 SER A C 1
ATOM 669 O O . SER A 1 85 ? -11.745 -6.363 1.741 1.00 43.53 85 SER A O 1
ATOM 671 N N . ASN A 1 86 ? -9.829 -7.064 0.802 1.00 41.44 86 ASN A N 1
ATOM 672 C CA . ASN A 1 86 ? -10.273 -8.428 0.486 1.00 41.44 86 ASN A CA 1
ATOM 673 C C . ASN A 1 86 ? -9.440 -9.536 1.165 1.00 41.44 86 ASN A C 1
ATOM 675 O O . ASN A 1 86 ? -9.649 -10.717 0.876 1.00 41.44 86 ASN A O 1
ATOM 679 N N . GLY A 1 87 ? -8.508 -9.190 2.062 1.00 39.38 87 GLY A N 1
ATOM 680 C CA . GLY A 1 87 ? -7.731 -10.160 2.833 1.00 39.38 87 GLY A CA 1
ATOM 681 C C . GLY A 1 87 ? -8.644 -10.976 3.744 1.00 39.38 87 GLY A C 1
ATOM 682 O O . GLY A 1 87 ? -9.198 -10.465 4.708 1.00 39.38 87 GLY A O 1
ATOM 683 N N . SER A 1 88 ? -8.808 -12.257 3.427 1.00 40.31 88 SER A N 1
ATOM 684 C CA . SER A 1 88 ? -9.705 -13.236 4.050 1.00 40.31 88 SER A CA 1
ATOM 685 C C . SER A 1 88 ? -9.327 -13.652 5.485 1.00 40.31 88 SER A C 1
ATOM 687 O O . SER A 1 88 ? -9.465 -14.822 5.850 1.00 40.31 88 SER A O 1
ATOM 689 N N . GLY A 1 89 ? -8.805 -12.733 6.293 1.00 47.75 89 GLY A N 1
ATOM 690 C CA . GLY A 1 89 ? -8.751 -12.860 7.743 1.00 47.75 89 GLY A CA 1
ATOM 691 C C . GLY A 1 89 ? -9.931 -12.092 8.318 1.00 47.75 89 GLY A C 1
ATOM 692 O O . GLY A 1 89 ? -10.103 -10.923 7.997 1.00 47.75 89 GLY A O 1
ATOM 693 N N . ASP A 1 90 ? -10.761 -12.749 9.128 1.00 53.69 90 ASP A N 1
ATOM 694 C CA . ASP A 1 90 ? -11.827 -12.094 9.893 1.00 53.69 90 ASP A CA 1
ATOM 695 C C . ASP A 1 90 ? -11.202 -10.891 10.623 1.00 53.69 90 ASP A C 1
ATOM 697 O O . ASP A 1 90 ? -10.349 -11.078 11.498 1.00 53.69 90 ASP A O 1
ATOM 701 N N . LEU A 1 91 ? -11.509 -9.668 10.170 1.00 61.94 91 LEU A N 1
ATOM 702 C CA . LEU A 1 91 ? -10.878 -8.457 10.691 1.00 61.94 91 LEU A CA 1
ATOM 703 C C . LEU A 1 91 ? -11.064 -8.450 12.205 1.00 61.94 91 LEU A C 1
ATOM 705 O O . LEU A 1 91 ? -12.171 -8.653 12.716 1.00 61.94 91 LEU A O 1
ATOM 709 N N . SER A 1 92 ? -9.970 -8.243 12.936 1.00 67.75 92 SER A N 1
ATOM 710 C CA . SER A 1 92 ? -10.051 -8.203 14.389 1.00 67.75 92 SER A CA 1
ATOM 711 C C . SER A 1 92 ? -11.019 -7.089 14.811 1.00 67.75 92 SER A C 1
ATOM 713 O O . SER A 1 92 ? -11.158 -6.073 14.126 1.00 67.75 92 SER A O 1
ATOM 715 N N . LYS A 1 93 ? -11.706 -7.262 15.946 1.00 68.69 93 LYS A N 1
ATOM 716 C CA . LYS A 1 93 ? -12.640 -6.241 16.459 1.00 68.69 93 LYS A CA 1
ATOM 717 C C . LYS A 1 93 ? -11.975 -4.867 16.584 1.00 68.69 93 LYS A C 1
ATOM 719 O O . LYS A 1 93 ? -12.626 -3.863 16.332 1.00 68.69 93 LYS A O 1
ATOM 724 N N . GLU A 1 94 ? -10.691 -4.851 16.927 1.00 70.75 94 GLU A N 1
ATOM 725 C CA . GLU A 1 94 ? -9.882 -3.641 17.041 1.00 70.75 94 GLU A CA 1
ATOM 726 C C . GLU A 1 94 ? -9.645 -2.983 15.674 1.00 70.75 94 GLU A C 1
ATOM 728 O O . GLU A 1 94 ? -9.851 -1.783 15.517 1.00 70.75 94 GLU A O 1
ATOM 733 N N . SER A 1 95 ? -9.303 -3.770 14.650 1.00 71.75 95 SER A N 1
ATOM 734 C CA . SER A 1 95 ? -9.118 -3.279 13.277 1.00 71.75 95 SER A CA 1
ATOM 735 C C . SER A 1 95 ? -10.423 -2.705 12.703 1.00 71.75 95 SER A C 1
ATOM 737 O O . SER A 1 95 ? -10.406 -1.673 12.034 1.00 71.75 95 SER A O 1
ATOM 739 N N . LEU A 1 96 ? -11.569 -3.330 13.011 1.00 79.56 96 LEU A N 1
ATOM 740 C CA . LEU A 1 96 ? -12.895 -2.832 12.623 1.00 79.56 96 LEU A CA 1
ATOM 741 C C . LEU A 1 96 ? -13.251 -1.516 13.327 1.00 79.56 96 LEU A C 1
ATOM 743 O O . LEU A 1 96 ? -13.794 -0.620 12.686 1.00 79.56 96 LEU A O 1
ATOM 747 N N . LEU A 1 97 ? -12.935 -1.389 14.620 1.00 80.25 97 LEU A N 1
ATOM 748 C CA . LEU A 1 97 ? -13.158 -0.157 15.379 1.00 80.25 97 LEU A CA 1
ATOM 749 C C . LEU A 1 97 ? -12.299 0.989 14.838 1.00 80.25 97 LEU A C 1
ATOM 751 O O . LEU A 1 97 ? -12.832 2.053 14.545 1.00 80.25 97 LEU A O 1
ATOM 755 N N . ARG A 1 98 ? -11.006 0.754 14.593 1.00 79.06 98 ARG A N 1
ATOM 756 C CA . ARG A 1 98 ? -10.097 1.765 14.022 1.00 79.06 98 ARG A CA 1
ATOM 757 C C . ARG A 1 98 ? -10.484 2.163 12.599 1.00 79.06 98 ARG A C 1
ATOM 759 O O . ARG A 1 98 ? -10.342 3.319 12.216 1.00 79.06 98 ARG A O 1
ATOM 766 N N . MET A 1 99 ? -10.978 1.222 11.794 1.00 79.25 99 MET A N 1
ATOM 767 C CA . MET A 1 99 ? -11.481 1.536 10.456 1.00 79.25 99 MET A CA 1
ATOM 768 C C . MET A 1 99 ? -12.759 2.379 10.520 1.00 79.25 99 MET A C 1
ATOM 770 O O . MET A 1 99 ? -12.882 3.334 9.758 1.00 79.25 99 MET A O 1
ATOM 774 N N . ALA A 1 100 ? -13.685 2.053 11.424 1.00 82.75 100 ALA A N 1
ATOM 775 C CA . ALA A 1 100 ? -14.881 2.857 11.655 1.00 82.75 100 ALA A CA 1
ATOM 776 C C . ALA A 1 100 ? -14.532 4.280 12.120 1.00 82.75 100 ALA A C 1
ATOM 778 O O . ALA A 1 100 ? -15.113 5.230 11.606 1.00 82.75 100 ALA A O 1
ATOM 779 N N . ASP A 1 101 ? -13.548 4.415 13.008 1.00 80.31 101 ASP A N 1
ATOM 780 C CA . ASP A 1 101 ? -13.036 5.689 13.527 1.00 80.31 101 ASP A CA 1
ATOM 781 C C . ASP A 1 101 ? -12.421 6.563 12.428 1.00 80.31 101 ASP A C 1
ATOM 783 O O . ASP A 1 101 ? -12.833 7.700 12.211 1.00 80.31 101 ASP A O 1
ATOM 787 N N . ASN A 1 102 ? -11.539 5.991 11.605 1.00 82.00 102 ASN A N 1
ATOM 788 C CA . ASN A 1 102 ? -10.941 6.713 10.479 1.00 82.00 102 ASN A CA 1
ATOM 789 C C . ASN A 1 102 ? -11.982 7.191 9.452 1.00 82.00 102 ASN A C 1
ATOM 791 O O . ASN A 1 102 ? -11.844 8.271 8.875 1.00 82.00 102 ASN A O 1
ATOM 795 N N . ILE A 1 103 ? -13.016 6.384 9.185 1.00 84.69 103 ILE A N 1
ATOM 796 C CA . ILE A 1 103 ? -14.097 6.781 8.273 1.00 84.69 103 ILE A CA 1
ATOM 797 C C . ILE A 1 103 ? -14.957 7.866 8.919 1.00 84.69 103 ILE A C 1
ATOM 799 O O . ILE A 1 103 ? -15.319 8.817 8.232 1.00 84.69 103 ILE A O 1
ATOM 803 N N . LEU A 1 104 ? -15.258 7.750 10.215 1.00 85.31 104 LEU A N 1
ATOM 804 C CA . LEU A 1 104 ? -16.021 8.751 10.954 1.00 85.31 104 LEU A CA 1
ATOM 805 C C . LEU A 1 104 ? -15.318 10.110 10.905 1.00 85.31 104 LEU A C 1
ATOM 807 O O . LEU A 1 104 ? -15.943 11.101 10.530 1.00 85.31 104 LEU A O 1
ATOM 811 N N . PHE A 1 105 ? -14.014 10.132 11.175 1.00 81.25 105 PHE A N 1
ATOM 812 C CA . PHE A 1 105 ? -13.192 11.333 11.085 1.00 81.25 105 PHE A CA 1
ATOM 813 C C . PHE A 1 105 ? -13.214 11.936 9.673 1.00 81.25 105 PHE A C 1
ATOM 815 O O . PHE A 1 105 ? -13.497 13.120 9.508 1.00 81.25 105 PHE A O 1
ATOM 822 N N . SER A 1 106 ? -13.012 11.109 8.641 1.00 81.81 106 SER A N 1
ATOM 823 C CA . SER A 1 106 ? -13.064 11.544 7.238 1.00 81.81 106 SER A CA 1
ATOM 824 C C . SER A 1 106 ? -14.426 12.129 6.846 1.00 81.81 106 SER A C 1
ATOM 826 O O . SER A 1 106 ? -14.472 13.113 6.115 1.00 81.81 106 SER A O 1
ATOM 828 N N . VAL A 1 107 ? -15.538 11.565 7.330 1.00 82.56 107 VAL A N 1
ATOM 829 C CA . VAL A 1 107 ? -16.887 12.090 7.057 1.00 82.56 107 VAL A CA 1
ATOM 830 C C . VAL A 1 107 ? -17.119 13.430 7.761 1.00 82.56 107 VAL A C 1
ATOM 832 O O . VAL A 1 107 ? -17.731 14.319 7.173 1.00 82.56 107 VAL A O 1
ATOM 835 N N . ARG A 1 108 ? -16.617 13.605 8.991 1.00 79.31 108 ARG A N 1
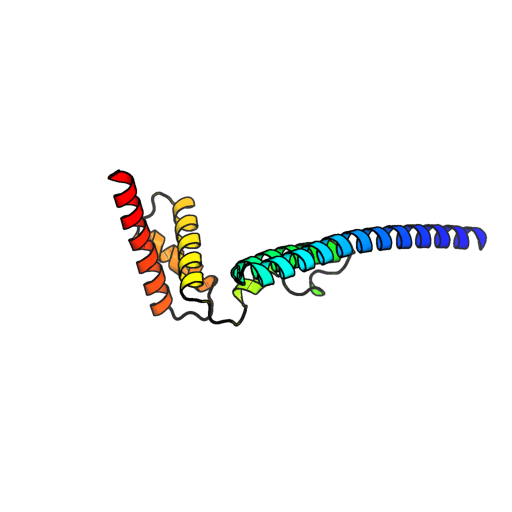ATOM 836 C CA . ARG A 1 108 ? -16.717 14.874 9.737 1.00 79.31 108 ARG A CA 1
ATOM 837 C C . ARG A 1 108 ? -15.842 15.976 9.146 1.00 79.31 108 ARG A C 1
ATOM 839 O O . ARG A 1 108 ? -16.240 17.136 9.169 1.00 79.31 108 ARG A O 1
ATOM 846 N N . GLU A 1 109 ? -14.666 15.625 8.632 1.00 79.31 109 GLU A N 1
ATOM 847 C CA . GLU A 1 109 ? -13.772 16.572 7.959 1.00 79.31 109 GLU A CA 1
ATOM 848 C C . GLU A 1 109 ? -14.369 17.068 6.633 1.00 79.31 109 GLU A C 1
ATOM 850 O O . GLU A 1 109 ? -14.228 18.241 6.291 1.00 79.31 109 GLU A O 1
ATOM 855 N N . GLU A 1 110 ? -15.075 16.197 5.908 1.00 76.12 110 GLU A N 1
ATOM 856 C CA . GLU A 1 110 ? -15.757 16.558 4.662 1.00 76.12 110 GLU A CA 1
ATOM 857 C C . GLU A 1 110 ? -17.016 17.410 4.884 1.00 76.12 110 GLU A C 1
ATOM 859 O O . GLU A 1 110 ? -17.255 18.330 4.104 1.00 76.12 110 GLU A O 1
ATOM 864 N N . ASP A 1 111 ? -17.806 17.126 5.927 1.00 78.44 111 ASP A N 1
ATOM 865 C CA . ASP A 1 111 ? -19.049 17.847 6.239 1.00 78.44 111 ASP A CA 1
ATOM 866 C C . ASP A 1 111 ? -19.162 18.169 7.749 1.00 78.44 111 ASP A C 1
ATOM 868 O O . ASP A 1 111 ? -19.833 17.458 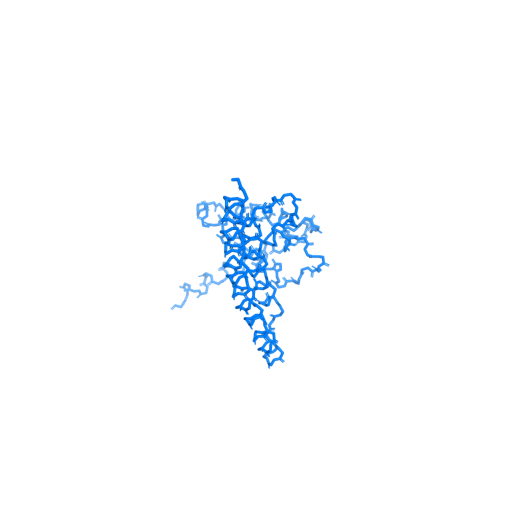8.507 1.00 78.44 111 ASP A O 1
ATOM 872 N N . PRO A 1 112 ? -18.542 19.271 8.213 1.00 70.56 112 PRO A N 1
ATOM 873 C CA . PRO A 1 112 ? -18.500 19.623 9.635 1.00 70.56 112 PRO A CA 1
ATOM 874 C C . PRO A 1 112 ? -19.842 20.114 10.205 1.00 70.56 112 PRO A C 1
ATOM 876 O O . PRO A 1 112 ? -20.009 20.135 11.424 1.00 70.56 112 PRO A O 1
ATOM 879 N N . GLU A 1 113 ? -20.802 20.508 9.358 1.00 77.25 113 GLU A N 1
ATOM 880 C CA . GLU A 1 113 ? -22.138 20.971 9.779 1.00 77.25 113 GLU A CA 1
ATOM 881 C C . GLU A 1 113 ? -23.208 19.863 9.774 1.00 77.25 113 GLU A C 1
ATOM 883 O O . GLU A 1 113 ? -24.359 20.107 10.146 1.00 77.25 113 GLU A O 1
ATOM 888 N N . ALA A 1 114 ? -22.857 18.643 9.356 1.00 77.12 114 ALA A N 1
ATOM 889 C CA . ALA A 1 114 ? -23.804 17.539 9.290 1.00 77.12 114 ALA A CA 1
ATOM 890 C C . ALA A 1 114 ? -24.264 17.099 10.690 1.00 77.12 114 ALA A C 1
ATOM 892 O O . ALA A 1 114 ? -23.505 17.075 11.660 1.00 77.12 114 ALA A O 1
ATOM 893 N N . ASN A 1 115 ? -25.535 16.707 10.795 1.00 81.50 115 ASN A N 1
ATOM 894 C CA . ASN A 1 115 ? -26.078 16.183 12.045 1.00 81.50 115 ASN A CA 1
ATOM 895 C C . ASN A 1 115 ? -25.416 14.834 12.381 1.00 81.50 115 ASN A C 1
ATOM 897 O O . ASN A 1 115 ? -25.097 14.051 11.489 1.00 81.50 115 ASN A O 1
ATOM 901 N N . GLN A 1 116 ? -25.275 14.503 13.663 1.00 75.56 116 GLN A N 1
ATOM 902 C CA . GLN A 1 116 ? -24.612 13.280 14.129 1.00 75.56 116 GLN A CA 1
ATOM 903 C C . GLN A 1 116 ? -25.228 12.000 13.536 1.00 75.56 116 GLN A C 1
ATOM 905 O O . GLN A 1 116 ? -24.519 11.060 13.183 1.00 75.56 116 GLN A O 1
ATOM 910 N N . ASN A 1 117 ? -26.551 11.989 13.341 1.00 79.38 117 ASN A N 1
ATOM 911 C CA . ASN A 1 117 ? -27.249 10.891 12.665 1.00 79.38 117 ASN A CA 1
ATOM 912 C C . ASN A 1 117 ? -26.883 10.777 11.177 1.00 79.38 117 ASN A C 1
ATOM 914 O O . ASN A 1 117 ? -26.833 9.677 10.632 1.00 79.38 117 ASN A O 1
ATOM 918 N N . GLU A 1 118 ? -26.629 11.906 10.521 1.00 81.00 118 GLU A N 1
ATOM 919 C CA . GLU A 1 118 ? -26.239 11.962 9.115 1.00 81.00 118 GLU A CA 1
ATOM 920 C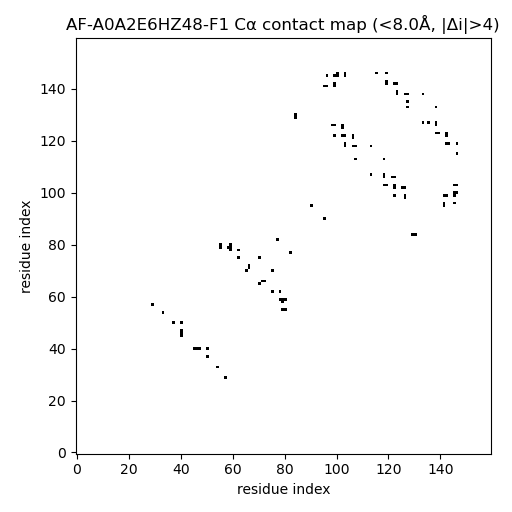 C . GLU A 1 118 ? -24.777 11.542 8.935 1.00 81.00 118 GLU A C 1
ATOM 922 O O . GLU A 1 118 ? -24.477 10.725 8.064 1.00 81.00 118 GLU A O 1
ATOM 927 N N . ILE A 1 119 ? -23.897 11.993 9.835 1.00 81.50 119 ILE A N 1
ATOM 928 C CA . ILE A 1 119 ? -22.505 11.545 9.935 1.00 81.50 119 ILE A CA 1
ATOM 929 C C . ILE A 1 119 ? -22.464 10.024 10.130 1.00 81.50 119 ILE A C 1
ATOM 931 O O . ILE A 1 119 ? -21.834 9.317 9.349 1.00 81.50 119 ILE A O 1
ATOM 935 N N . ALA A 1 120 ? -23.202 9.490 11.108 1.00 80.88 120 ALA A N 1
ATOM 936 C CA . ALA A 1 120 ? -23.249 8.052 11.367 1.00 80.88 120 ALA A CA 1
ATOM 937 C C . ALA A 1 120 ? -23.796 7.249 10.171 1.00 80.88 120 ALA A C 1
ATOM 939 O O . ALA A 1 120 ? -23.286 6.168 9.873 1.00 80.88 120 ALA A O 1
ATOM 940 N N . SER A 1 121 ? -24.801 7.774 9.462 1.00 84.31 121 SER A N 1
ATOM 941 C CA . SER A 1 121 ? -25.369 7.126 8.273 1.00 84.31 121 SER A CA 1
ATOM 942 C C . SER A 1 121 ? -24.370 7.063 7.114 1.00 84.31 121 SER A C 1
ATOM 944 O O . SER A 1 121 ? -24.219 6.013 6.493 1.00 84.31 121 SER A O 1
ATOM 946 N N . ARG A 1 122 ? -23.654 8.158 6.835 1.00 82.75 122 ARG A N 1
ATOM 947 C CA . ARG A 1 122 ? -22.641 8.207 5.766 1.00 82.75 122 ARG A CA 1
ATOM 948 C C . ARG A 1 122 ? -21.408 7.371 6.105 1.00 82.75 122 ARG A C 1
ATOM 950 O O . ARG A 1 122 ? -20.856 6.697 5.236 1.00 82.75 122 ARG A O 1
ATOM 957 N N . THR A 1 123 ? -21.007 7.360 7.374 1.00 84.94 123 THR A N 1
ATOM 958 C CA . THR A 1 123 ? -19.940 6.486 7.876 1.00 84.94 123 THR A CA 1
ATOM 959 C C . THR A 1 123 ? -20.312 5.017 7.703 1.00 84.94 123 THR A C 1
ATOM 961 O O . THR A 1 123 ? -19.488 4.238 7.233 1.00 84.94 123 THR A O 1
ATOM 964 N N . LEU A 1 124 ? -21.556 4.636 8.013 1.00 85.00 124 LEU A N 1
ATOM 965 C CA . LEU A 1 124 ? -22.053 3.270 7.825 1.00 85.00 124 LEU A CA 1
ATOM 966 C C . LEU A 1 124 ? -22.013 2.843 6.353 1.00 85.00 124 LEU A C 1
ATOM 968 O O . LEU A 1 124 ? -21.526 1.755 6.051 1.00 85.00 124 LEU A O 1
ATOM 972 N N . GLU A 1 125 ? -22.470 3.703 5.443 1.00 84.31 125 GLU A N 1
ATOM 973 C CA . GLU A 1 125 ? -22.443 3.437 4.002 1.00 84.31 125 GLU A CA 1
ATOM 974 C C . GLU A 1 125 ? -21.008 3.193 3.508 1.00 84.31 125 GLU A C 1
ATOM 976 O O . GLU A 1 125 ? -20.716 2.163 2.897 1.00 84.31 125 GLU A O 1
ATOM 981 N N . ARG A 1 126 ? -20.071 4.083 3.859 1.00 82.44 126 ARG A N 1
ATOM 982 C CA . ARG A 1 126 ? -18.651 3.943 3.493 1.00 82.44 126 ARG A CA 1
ATOM 983 C C . ARG A 1 126 ? -17.986 2.730 4.145 1.00 82.44 126 ARG A C 1
ATOM 985 O O . ARG A 1 126 ? -17.112 2.109 3.538 1.00 82.44 126 ARG A O 1
ATOM 992 N N . PHE A 1 127 ? -18.393 2.379 5.362 1.00 82.44 127 PHE A N 1
ATOM 993 C CA . PHE A 1 127 ? -17.882 1.218 6.085 1.00 82.44 127 PHE A CA 1
ATOM 994 C C . PHE A 1 127 ? -18.328 -0.096 5.435 1.00 82.44 127 PHE A C 1
ATOM 996 O O . PHE A 1 127 ? -17.504 -0.986 5.243 1.00 82.44 127 PHE A O 1
ATOM 1003 N N . LEU A 1 128 ? -19.593 -0.205 5.018 1.00 81.38 128 LEU A N 1
ATOM 1004 C CA . LEU A 1 128 ? -20.114 -1.389 4.324 1.00 81.38 128 LEU A CA 1
ATOM 1005 C C . LEU A 1 128 ? -19.486 -1.582 2.938 1.00 81.38 128 LEU A C 1
ATOM 1007 O O . LEU A 1 128 ? -19.221 -2.714 2.542 1.00 81.38 128 LEU A O 1
ATOM 1011 N N . VAL A 1 129 ? -19.166 -0.492 2.232 1.00 81.62 129 VAL A N 1
ATOM 1012 C CA . VAL A 1 129 ? -18.402 -0.555 0.972 1.00 81.62 129 VAL A CA 1
ATOM 1013 C C . VAL A 1 129 ? -16.984 -1.092 1.203 1.00 81.62 129 VAL A C 1
ATOM 1015 O O . VAL A 1 129 ? -16.466 -1.844 0.379 1.00 81.62 129 VAL A O 1
ATOM 1018 N N . LYS A 1 130 ? -16.349 -0.730 2.325 1.00 75.06 130 LYS A N 1
ATOM 1019 C CA . LYS A 1 130 ? -14.994 -1.186 2.681 1.00 75.06 130 LYS A CA 1
ATOM 1020 C C . LYS A 1 130 ? -14.955 -2.589 3.295 1.00 75.06 130 LYS A C 1
ATOM 1022 O O . LYS A 1 130 ? -13.904 -3.224 3.222 1.00 75.06 130 LYS A O 1
ATOM 1027 N N . V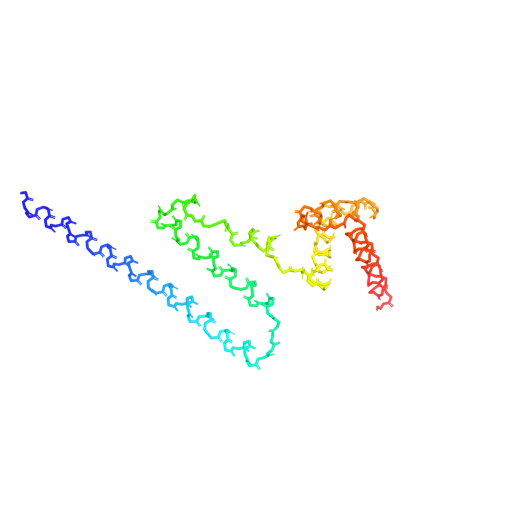AL A 1 131 ? -16.063 -3.070 3.868 1.00 77.75 131 VAL A N 1
ATOM 1028 C CA . VAL A 1 131 ? -16.190 -4.400 4.488 1.00 77.75 131 VAL A CA 1
ATOM 1029 C C . VAL A 1 131 ? -17.387 -5.160 3.880 1.00 77.75 131 VAL A C 1
ATOM 1031 O O . VAL A 1 131 ? -18.432 -5.299 4.521 1.00 77.75 131 VAL A O 1
ATOM 1034 N N . PRO A 1 132 ? -17.247 -5.702 2.653 1.00 64.94 132 PRO A N 1
ATOM 1035 C CA . PRO A 1 132 ? -18.369 -6.226 1.860 1.00 64.94 132 PRO A CA 1
ATOM 1036 C C . PRO A 1 132 ? -19.039 -7.495 2.422 1.00 64.94 132 PRO A C 1
ATOM 1038 O O . PRO A 1 132 ? -20.128 -7.853 1.986 1.00 64.94 132 PRO A O 1
ATOM 1041 N N . ASN A 1 133 ? -18.427 -8.171 3.403 1.00 67.94 133 ASN A N 1
ATOM 1042 C CA . ASN A 1 133 ? -18.972 -9.373 4.055 1.00 67.94 133 ASN A CA 1
ATOM 1043 C C . ASN A 1 133 ? -19.522 -9.109 5.475 1.00 67.94 133 ASN A C 1
ATOM 1045 O O . ASN A 1 133 ? -19.777 -10.050 6.231 1.00 67.94 133 ASN A O 1
ATOM 1049 N N . MET A 1 134 ? -19.677 -7.842 5.874 1.00 71.69 134 MET A N 1
ATOM 1050 C CA . MET A 1 134 ? -20.185 -7.472 7.197 1.00 71.69 134 MET A CA 1
ATOM 1051 C C . MET A 1 134 ? -21.720 -7.495 7.232 1.00 71.69 134 MET A C 1
ATOM 1053 O O . MET A 1 134 ? -22.380 -6.921 6.372 1.00 71.69 134 MET A O 1
ATOM 1057 N N . TYR A 1 135 ? -22.302 -8.085 8.279 1.00 77.44 135 TYR A N 1
ATOM 1058 C CA . TYR A 1 135 ? -23.733 -7.929 8.556 1.00 77.44 135 TYR A CA 1
ATOM 1059 C C . TYR A 1 135 ? -24.044 -6.480 8.945 1.00 77.44 135 TYR A C 1
ATOM 1061 O O . TYR A 1 135 ? -23.401 -5.935 9.848 1.00 77.44 135 TYR A O 1
ATOM 1069 N N . GLU A 1 136 ? -25.066 -5.899 8.319 1.00 77.06 136 GLU A N 1
ATOM 1070 C CA . GLU A 1 136 ? -25.494 -4.508 8.513 1.00 77.06 136 GLU A CA 1
ATOM 1071 C C . GLU A 1 136 ? -25.745 -4.170 9.994 1.00 77.06 136 GLU A C 1
ATOM 1073 O O . GLU A 1 136 ? -25.218 -3.182 10.503 1.00 77.06 136 GLU A O 1
ATOM 1078 N N . ASP A 1 137 ? -26.401 -5.066 10.737 1.00 76.94 137 ASP A N 1
ATOM 1079 C CA . ASP A 1 137 ? -26.650 -4.907 12.179 1.00 76.94 137 ASP A CA 1
ATOM 1080 C C . ASP A 1 137 ? -25.359 -4.809 13.010 1.00 76.94 137 ASP A C 1
ATOM 1082 O O . ASP A 1 137 ? -25.277 -4.074 14.000 1.00 76.94 137 ASP A O 1
ATOM 1086 N N . LYS A 1 138 ? -24.320 -5.564 12.626 1.00 78.19 138 LYS A N 1
ATOM 1087 C CA . LYS A 1 138 ? -23.024 -5.528 13.316 1.00 78.19 138 LYS A CA 1
ATOM 1088 C C . LYS A 1 138 ? -22.261 -4.255 12.970 1.00 78.19 138 LYS A C 1
ATOM 1090 O O . LYS A 1 138 ? -21.682 -3.656 13.872 1.00 78.19 138 LYS A O 1
ATOM 1095 N N . ALA A 1 139 ? -22.284 -3.837 11.704 1.00 81.50 139 ALA A N 1
ATOM 1096 C CA . ALA A 1 139 ? -21.693 -2.576 11.267 1.00 81.50 139 ALA A CA 1
ATOM 1097 C C . ALA A 1 139 ? -22.334 -1.392 12.005 1.00 81.50 139 ALA A C 1
ATOM 1099 O O . ALA A 1 139 ? -21.631 -0.589 12.610 1.00 81.50 139 ALA A O 1
ATOM 1100 N N . GLN A 1 140 ? -23.667 -1.351 12.074 1.00 82.50 140 GLN A N 1
ATOM 1101 C CA . GLN A 1 140 ? -24.405 -0.294 12.763 1.00 82.50 140 GLN A CA 1
ATOM 1102 C C . GLN A 1 140 ? -24.052 -0.218 14.254 1.00 82.50 140 GLN A C 1
ATOM 1104 O O . GLN A 1 140 ? -23.919 0.873 14.811 1.00 82.50 140 GLN A O 1
ATOM 1109 N N . LYS A 1 141 ? -23.854 -1.369 14.907 1.00 80.44 141 LYS A N 1
ATOM 1110 C CA . LYS A 1 141 ? -23.424 -1.417 16.308 1.00 80.44 141 LYS A CA 1
ATOM 1111 C C . LYS A 1 141 ? -22.010 -0.868 16.503 1.00 80.44 141 LYS A C 1
ATOM 1113 O O . LYS A 1 141 ? -21.784 -0.171 17.484 1.00 80.44 141 LYS A O 1
ATOM 1118 N N . ILE A 1 142 ? -21.086 -1.161 15.589 1.00 81.12 142 ILE A N 1
ATOM 1119 C CA . ILE A 1 142 ? -19.712 -0.637 15.629 1.00 81.12 142 ILE A CA 1
ATOM 1120 C C . ILE A 1 142 ? -19.729 0.879 15.433 1.00 81.12 142 ILE A C 1
ATOM 1122 O O . ILE A 1 142 ? -19.207 1.592 16.283 1.00 81.12 142 ILE A O 1
ATOM 1126 N N . ILE A 1 143 ? -20.406 1.378 14.393 1.00 83.88 143 ILE A N 1
ATOM 1127 C CA . ILE A 1 143 ? -20.483 2.820 14.119 1.00 83.88 143 ILE A CA 1
ATOM 1128 C C . ILE A 1 143 ? -21.090 3.585 15.297 1.00 83.88 143 ILE A C 1
ATOM 1130 O O . ILE A 1 143 ? -20.569 4.627 15.669 1.00 83.88 143 ILE A O 1
ATOM 1134 N N . ARG A 1 144 ? -22.145 3.061 15.938 1.00 81.44 144 ARG A N 1
ATOM 1135 C CA . ARG A 1 144 ? -22.732 3.695 17.132 1.00 81.44 144 ARG A CA 1
ATOM 1136 C C . ARG A 1 144 ? -21.775 3.749 18.320 1.00 81.44 144 ARG A C 1
ATOM 1138 O O . ARG A 1 144 ? -21.823 4.706 19.077 1.00 81.44 144 ARG A O 1
ATOM 1145 N N . VAL A 1 145 ? -20.952 2.718 18.512 1.00 79.62 145 VAL A N 1
ATOM 1146 C CA . VAL A 1 145 ? -19.958 2.708 19.595 1.00 79.62 145 VAL A CA 1
ATOM 1147 C C . VAL A 1 145 ? -18.892 3.767 19.332 1.00 79.62 145 VAL A C 1
ATOM 1149 O O . VAL A 1 145 ? -18.619 4.554 20.227 1.00 79.62 145 VAL A O 1
ATOM 1152 N N . VAL A 1 146 ? -18.368 3.843 18.109 1.00 77.94 146 VAL A N 1
ATOM 1153 C CA . VAL A 1 146 ? -17.336 4.826 17.744 1.00 77.94 146 VAL A CA 1
ATOM 1154 C C . VAL A 1 146 ? -17.882 6.259 17.776 1.00 77.94 146 VAL A C 1
ATOM 1156 O O . VAL A 1 146 ? -17.290 7.129 18.404 1.00 77.94 146 VAL A O 1
ATOM 1159 N N . ALA A 1 147 ? -19.063 6.494 17.197 1.00 75.00 147 ALA A N 1
ATOM 1160 C CA . ALA A 1 147 ? -19.688 7.817 17.164 1.00 75.00 147 ALA A CA 1
ATOM 1161 C C . ALA A 1 147 ? -20.039 8.373 18.555 1.00 75.00 147 ALA A C 1
ATOM 1163 O O . ALA A 1 147 ? -20.099 9.587 18.716 1.00 75.00 147 ALA A O 1
ATOM 1164 N N . ASN A 1 148 ? -20.265 7.499 19.542 1.00 74.06 148 ASN A N 1
ATOM 1165 C CA . ASN A 1 148 ? -20.529 7.901 20.925 1.00 74.06 148 ASN A CA 1
ATOM 1166 C C . ASN A 1 148 ? -19.251 7.970 21.784 1.00 74.06 148 ASN A C 1
ATOM 1168 O O . ASN A 1 148 ? -19.244 8.680 22.783 1.00 74.06 148 ASN A O 1
ATOM 1172 N N . GLN A 1 149 ? -18.188 7.234 21.433 1.00 63.56 149 GLN A N 1
ATOM 1173 C CA . GLN A 1 149 ? -16.904 7.272 22.148 1.00 63.56 149 GLN A CA 1
ATOM 1174 C C . GLN A 1 149 ? -16.163 8.598 21.926 1.00 63.56 149 GLN A C 1
ATOM 1176 O O . GLN A 1 149 ? -15.630 9.154 22.883 1.00 63.56 149 GLN A O 1
ATOM 1181 N N . GLU A 1 150 ? -16.196 9.155 20.710 1.00 55.66 150 GLU A N 1
ATOM 1182 C CA . GLU A 1 150 ? -15.600 10.475 20.443 1.00 55.66 150 GLU A CA 1
ATOM 1183 C C . GLU A 1 150 ? -16.263 11.605 21.250 1.00 55.66 150 GLU A C 1
ATOM 1185 O O . GLU A 1 150 ? -15.578 12.539 21.666 1.00 55.66 150 GLU A O 1
ATOM 1190 N N . ASP A 1 151 ? -17.575 11.532 21.502 1.00 54.44 151 ASP A N 1
ATOM 1191 C CA . ASP A 1 151 ? -18.278 12.535 22.313 1.00 54.44 151 ASP A CA 1
ATOM 1192 C C . ASP A 1 151 ? -17.802 12.517 23.776 1.00 54.44 151 ASP A C 1
ATOM 1194 O O . ASP A 1 151 ? -17.668 13.573 24.396 1.00 54.44 151 ASP A O 1
ATOM 1198 N N . GLU A 1 152 ? -17.502 11.341 24.337 1.00 55.44 152 GLU A N 1
ATOM 1199 C CA . GLU A 1 152 ? -16.955 11.226 25.696 1.00 55.44 152 GLU A CA 1
ATOM 1200 C C . GLU A 1 152 ? -15.527 11.795 25.782 1.00 55.44 152 GLU A C 1
ATOM 1202 O O . GLU A 1 152 ? -15.200 12.504 26.742 1.00 55.44 152 GLU A O 1
ATOM 1207 N N . ASP A 1 153 ? -14.703 11.571 24.755 1.00 52.94 153 ASP A N 1
ATOM 1208 C CA . ASP A 1 153 ? -13.334 12.092 24.676 1.00 52.94 153 ASP A CA 1
ATOM 1209 C C . ASP A 1 153 ? -13.293 13.613 24.423 1.00 52.94 153 ASP A C 1
ATOM 1211 O O . ASP A 1 153 ? -12.494 14.325 25.043 1.00 52.94 153 ASP A O 1
ATOM 1215 N N . GLU A 1 154 ? -14.182 14.156 23.580 1.00 52.12 154 GLU A N 1
ATOM 1216 C CA . GLU A 1 154 ? -14.342 15.605 23.380 1.00 52.12 154 GLU A CA 1
ATOM 1217 C C . GLU A 1 154 ? -14.821 16.313 24.654 1.00 52.12 154 GLU A C 1
ATOM 1219 O O . GLU A 1 154 ? -14.300 17.377 25.007 1.00 52.12 154 GLU A O 1
ATOM 1224 N N . VAL A 1 155 ? -15.785 15.729 25.373 1.00 52.69 155 VAL A N 1
ATOM 1225 C CA . VAL A 1 155 ? -16.292 16.286 26.637 1.00 52.69 155 VAL A CA 1
ATOM 1226 C C . VAL A 1 155 ? -15.212 16.245 27.719 1.00 52.69 155 VAL A C 1
ATOM 1228 O O . VAL A 1 155 ? -15.011 17.240 28.420 1.00 52.69 155 VAL A O 1
ATOM 1231 N N . SER A 1 156 ? -14.452 15.151 27.814 1.00 51.41 156 SER A N 1
ATOM 1232 C CA . SER A 1 156 ? -13.345 15.022 28.771 1.00 51.41 156 SER A CA 1
ATOM 1233 C C . SER A 1 156 ? -12.212 16.022 28.494 1.00 51.41 156 SER A C 1
ATOM 1235 O O . SER A 1 156 ? -11.659 16.624 29.417 1.00 51.41 156 SER A O 1
ATOM 1237 N N . LYS A 1 157 ? -11.905 16.284 27.216 1.00 51.53 157 LYS A N 1
ATOM 1238 C CA . LYS A 1 157 ? -10.856 17.226 26.792 1.00 51.53 157 LYS A CA 1
ATOM 1239 C C . LYS A 1 157 ? -11.235 18.702 26.972 1.00 51.53 157 LYS A C 1
ATOM 1241 O O . LYS A 1 157 ? -10.340 19.536 27.041 1.00 51.53 157 LYS A O 1
ATOM 1246 N N . ARG A 1 158 ? -12.530 19.032 27.062 1.00 50.03 158 ARG A N 1
ATOM 1247 C CA . ARG A 1 158 ? -13.027 20.391 27.370 1.00 50.03 158 ARG A CA 1
ATOM 1248 C C . ARG A 1 158 ? -13.173 20.674 28.871 1.00 50.03 158 ARG A C 1
ATOM 1250 O O . ARG A 1 158 ? -13.385 21.827 29.239 1.00 50.03 158 ARG A O 1
ATOM 1257 N N . MET A 1 159 ? -13.105 19.647 29.725 1.00 50.16 159 MET A N 1
ATOM 1258 C CA . MET A 1 159 ? -13.218 19.770 31.189 1.00 50.16 159 MET A CA 1
ATOM 1259 C C . MET A 1 159 ? -11.864 19.837 31.924 1.00 50.16 159 MET A C 1
ATOM 1261 O O . MET A 1 159 ? -11.863 20.068 33.134 1.00 50.16 159 MET A O 1
ATOM 1265 N N . ASN A 1 160 ? -10.743 19.678 31.213 1.00 41.38 160 ASN A N 1
ATOM 1266 C CA . ASN A 1 160 ? -9.371 19.908 31.695 1.00 41.38 160 ASN A CA 1
ATOM 1267 C C . ASN A 1 160 ? -8.773 21.171 31.069 1.00 41.38 160 ASN A C 1
ATOM 1269 O O . ASN A 1 160 ? -7.872 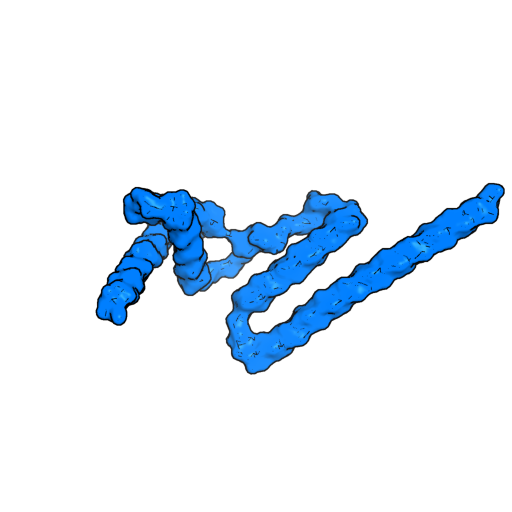21.760 31.709 1.00 41.38 160 ASN A O 1
#

Secondary structure (DSSP, 8-state):
-HHHHHHHHHHHHHHHHHHHHHHHHHHHHHHHHHHHHHHHHHHH---HHHHHHHHHHHHHHHHHHHHHTT--GGGSPSPHHHHGGG--S---HHHHHHHHHHHHHHHHHH-TTS-HHHHHHHHHHHHHHH-TT--HHHHHHHHHHHHHHHHHHHHHHH--

Solvent-accessible surface area (backbone atoms only — not comparable to full-atom values): 9186 Å² total; per-residue (Å²): 110,69,68,58,53,53,52,54,51,50,53,50,53,50,52,52,52,54,52,50,52,53,50,50,52,52,52,48,52,52,55,48,55,52,53,58,47,55,52,46,36,74,72,62,74,54,62,67,66,63,53,51,60,52,51,36,53,52,50,44,53,49,48,54,49,43,44,74,72,69,47,55,73,90,78,44,78,76,59,48,87,62,46,68,62,68,54,92,58,85,72,48,73,64,58,52,50,54,50,48,44,55,41,42,52,54,47,41,73,75,43,76,84,57,51,72,70,54,46,52,50,53,30,47,54,55,47,46,72,55,38,78,87,62,57,67,72,58,52,52,52,51,47,54,50,49,67,53,49,53,53,54,54,53,53,53,64,72,74,111

Sequence (160 aa):
MVCFALAVLNVYQFLARRGAQRLAEILYIISRNVSDRAREVRRSKKDVEIVEAQLQDVLTTARTLLLALGRSEESLDPDPSVTISNGSGDLSKESLLRMADNILFSVREEDPEANQNEIASRTLERFLVKVPNMYEDKAQKIIRVVANQEDEDEVSKRMN

Foldseek 3Di:
DVVVVVVVVVVVVVVVVVVVVVVVVLVVVLVVVLVVVVVVCVVPVPDVVVSLVVVLVSQQVVLVVCVVVVDDPVNDDDRSVLCVLVPPDPQPLVNLLVLLLVLLVVLCVVPVPDDLVRSLVSSLVVSCVSNVPDDSVVSSVSSVVNSVVVVVVVVVVVVD

Radius of gyration: 24.1 Å; Cα contacts (8 Å, |Δi|>4): 61; chains: 1; bounding box: 5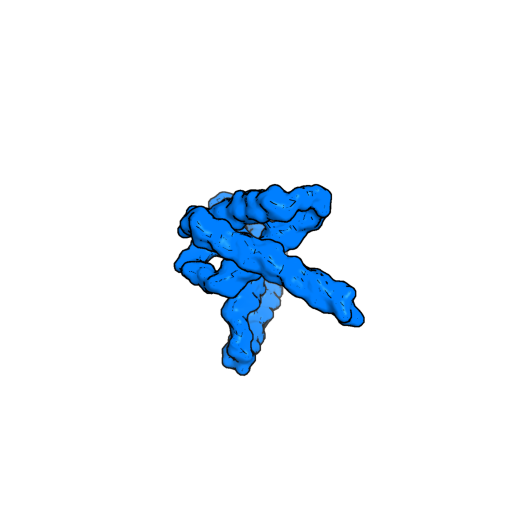7×34×75 Å